Protein AF-A0A965VRM1-F1 (afdb_monomer)

Secondary structure (DSSP, 8-state):
----------HHHHHHHHHHHHHHHHHHHHHHHSTTTTSTHHHHHHHHHHHHHHHHHHHHHHHHTSHHHHHHHHH-HHHHHHHHHHHHHHHHHHHHHHHHHHHHHHHHHHHHHHH--TTTS--SB-TTS-B------------

Sequence (143 aa):
MTHHSTTTPSLETLEDLCTRICRTLDREHSVLRGSNGLVGQGVGDLEEIHEEKSEQIERLETLAKSPEATDEARAHPERAQHLREKIERCKQLQYRNHQVFSRIVAAQRRIITALRSSDDDISIYDRAGRTRDYGIGRLGDRA

Foldseek 3Di:
DDDPPPPDLELVVLVVLLVVLLVLLVQLQVLLPDPQCPHDPNVVSNVVSVVVNVVSVVVSVVSCPDPNHVVNCVVPVPSVVVSVVSVVSSVVSVVVSVVSVVVVVVVVVVVVVVPDDPVVPVPCADPVRDGPPPPPDDDDDDD

Mean predicted aligned error: 14.27 Å

Radius of gyration: 27.4 Å; Cα contacts (8 Å, |Δi|>4): 86; chains: 1; bounding box: 85×59×62 Å

Solvent-accessible surface area (backbone atoms only — not comparable to full-atom values): 8318 Å² total; per-residue (Å²): 138,80,85,75,83,76,77,71,70,40,67,66,58,52,47,52,48,42,54,49,49,41,51,49,44,54,50,48,39,51,39,60,71,38,99,43,19,84,43,73,69,28,41,56,57,46,51,55,49,47,53,56,46,50,57,52,50,54,50,48,54,56,47,63,69,31,70,58,31,51,51,50,33,68,76,35,54,67,61,41,48,53,46,50,53,44,50,52,49,40,51,52,45,52,51,54,40,50,53,52,52,52,51,50,55,53,48,52,52,52,50,52,62,70,67,54,54,85,69,77,61,65,65,60,39,50,102,84,70,46,71,66,77,80,71,88,71,78,90,73,96,82,131

Nearest PDB structures (foldseek):
  3lg7-assembly1_C  TM=6.137E-01  e=4.378E-01  synthetic construct
  1s94-assembly2_B  TM=4.429E-01  e=4.630E-01  Doryteuthis pealeii
  6o1q-assembly1_A  TM=5.210E-01  e=6.393E+00  Homo sapiens

Structure (mmCIF, N/CA/C/O backbone):
data_AF-A0A965VRM1-F1
#
_entry.id   AF-A0A965VRM1-F1
#
loop_
_atom_site.group_PDB
_atom_site.id
_atom_site.type_symbol
_atom_site.label_atom_id
_atom_site.label_alt_id
_atom_site.label_comp_id
_atom_site.label_asym_id
_atom_site.label_entity_id
_atom_site.label_seq_id
_atom_site.pdbx_PDB_ins_code
_atom_site.Cartn_x
_atom_site.Cartn_y
_atom_site.Cartn_z
_atom_site.occupancy
_atom_site.B_iso_or_equiv
_atom_site.auth_seq_id
_atom_site.auth_comp_id
_atom_site.auth_asym_id
_atom_site.auth_atom_id
_atom_site.pdbx_PDB_model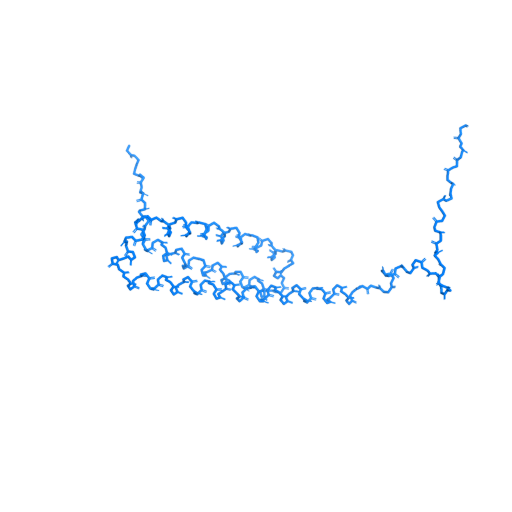_num
ATOM 1 N N . MET A 1 1 ? -36.080 16.011 3.584 1.00 34.66 1 MET A N 1
ATOM 2 C CA . MET A 1 1 ? -35.615 14.915 4.458 1.00 34.66 1 MET A CA 1
ATOM 3 C C . MET A 1 1 ? -34.581 14.118 3.683 1.00 34.66 1 MET A C 1
ATOM 5 O O . MET A 1 1 ? -34.940 13.283 2.869 1.00 34.66 1 MET A O 1
ATOM 9 N N . THR A 1 2 ? -33.307 14.469 3.829 1.00 35.53 2 THR A N 1
ATOM 10 C CA . THR A 1 2 ? -32.185 13.798 3.162 1.00 35.53 2 THR A CA 1
ATOM 11 C C . THR A 1 2 ? -31.536 12.859 4.167 1.00 35.53 2 THR A C 1
ATOM 13 O O . THR A 1 2 ? -30.916 13.316 5.123 1.00 35.53 2 THR A O 1
ATOM 16 N N . HIS A 1 3 ? -31.707 11.554 3.970 1.00 36.88 3 HIS A N 1
ATOM 17 C CA . HIS A 1 3 ? -31.005 10.528 4.733 1.00 36.88 3 HIS A CA 1
ATOM 18 C C . HIS A 1 3 ? -29.510 10.598 4.394 1.00 36.88 3 HIS A C 1
ATOM 20 O O . HIS A 1 3 ? -29.074 10.089 3.366 1.00 36.88 3 HIS A O 1
ATOM 26 N N . HIS A 1 4 ? -28.725 11.284 5.224 1.00 36.91 4 HIS A N 1
ATOM 27 C CA . HIS A 1 4 ? -27.283 11.074 5.275 1.00 36.91 4 HIS A CA 1
ATOM 28 C C . HIS A 1 4 ? -27.064 9.825 6.122 1.00 36.91 4 HIS A C 1
ATOM 30 O O . HIS A 1 4 ? -27.165 9.877 7.345 1.00 36.91 4 HIS A O 1
ATOM 36 N N . SER A 1 5 ? -26.821 8.691 5.468 1.00 36.91 5 SER A N 1
ATOM 37 C CA . SER A 1 5 ? -26.276 7.515 6.138 1.00 36.91 5 SER A CA 1
ATOM 38 C C . SER A 1 5 ? -24.857 7.853 6.585 1.00 36.91 5 SER A C 1
ATOM 40 O O . SER A 1 5 ? -23.896 7.683 5.842 1.00 36.91 5 SER A O 1
ATOM 42 N N . THR A 1 6 ? -24.733 8.396 7.791 1.00 41.97 6 THR A N 1
ATOM 43 C CA . THR A 1 6 ? -23.475 8.471 8.524 1.00 41.97 6 THR A CA 1
ATOM 44 C C . THR A 1 6 ? -23.086 7.044 8.887 1.00 41.97 6 THR A C 1
ATOM 46 O O . THR A 1 6 ? -23.532 6.514 9.902 1.00 41.97 6 THR A O 1
ATOM 49 N N . THR A 1 7 ? -22.312 6.386 8.024 1.00 48.19 7 THR A N 1
ATOM 50 C CA . THR A 1 7 ? -21.591 5.159 8.375 1.00 48.19 7 THR A CA 1
ATOM 51 C C . THR A 1 7 ? -20.709 5.483 9.573 1.00 48.19 7 THR A C 1
ATOM 53 O O . THR A 1 7 ? -19.716 6.197 9.445 1.00 48.19 7 THR A O 1
ATOM 56 N N . THR A 1 8 ? -21.116 5.020 10.750 1.00 51.12 8 THR A N 1
ATOM 57 C CA . THR A 1 8 ? -20.314 5.094 11.968 1.00 51.12 8 THR A CA 1
ATOM 58 C C . THR A 1 8 ? -18.972 4.397 11.730 1.00 51.12 8 THR A C 1
ATOM 60 O O . THR A 1 8 ? -18.956 3.317 11.128 1.00 51.12 8 THR A O 1
ATOM 63 N N . PRO A 1 9 ? -17.850 4.991 12.165 1.00 57.56 9 PRO A N 1
ATOM 64 C CA . PRO A 1 9 ? -16.531 4.385 12.046 1.00 57.56 9 PRO A CA 1
ATOM 65 C C . PRO A 1 9 ? -16.464 3.136 12.936 1.00 57.56 9 PRO A C 1
ATOM 67 O O . PRO A 1 9 ? -16.200 3.229 14.127 1.00 57.56 9 PRO A O 1
ATOM 70 N N . SER A 1 10 ? -16.761 1.971 12.363 1.00 70.31 10 SER A N 1
ATOM 71 C CA . SER A 1 10 ? -16.694 0.676 13.043 1.00 70.31 10 SER A CA 1
ATOM 72 C C . SER A 1 10 ? -15.432 -0.092 12.653 1.00 70.31 10 SER A C 1
ATOM 74 O O . SER A 1 10 ? -14.825 0.158 11.603 1.00 70.31 10 SER A O 1
ATOM 76 N N . LEU A 1 11 ? -15.058 -1.086 13.463 1.00 72.19 11 LEU A N 1
ATOM 77 C CA . LEU A 1 11 ? -13.983 -2.028 13.134 1.00 72.19 11 LEU A CA 1
ATOM 78 C C . LEU A 1 11 ? -14.194 -2.716 11.777 1.00 72.19 11 LEU A C 1
ATOM 80 O O . LEU A 1 11 ? -13.229 -3.023 11.086 1.00 72.19 11 LEU A O 1
ATOM 84 N N . GLU A 1 12 ? -15.446 -2.928 11.379 1.00 76.69 12 GLU A N 1
ATOM 85 C CA . GLU A 1 12 ? -15.806 -3.491 10.075 1.00 76.69 12 GLU A CA 1
ATOM 86 C C . GLU A 1 12 ? -15.345 -2.581 8.924 1.00 76.69 12 GLU A C 1
ATOM 88 O O . GLU A 1 12 ? -14.698 -3.042 7.986 1.00 76.69 12 GLU A O 1
ATOM 93 N N . THR A 1 13 ? -15.543 -1.266 9.054 1.00 79.12 13 THR A N 1
ATOM 94 C CA . THR A 1 13 ? -15.050 -0.277 8.082 1.00 79.12 13 THR A CA 1
ATOM 95 C C . THR A 1 13 ? -13.518 -0.283 7.986 1.00 79.12 13 THR A C 1
ATOM 97 O O . THR A 1 13 ? -12.958 -0.148 6.894 1.00 79.12 13 THR A O 1
ATOM 100 N N . LEU A 1 14 ? -12.813 -0.474 9.108 1.00 79.38 14 LEU A N 1
ATOM 101 C CA . LEU A 1 14 ? -11.347 -0.596 9.128 1.00 79.38 14 LEU A CA 1
ATOM 102 C C . LEU A 1 14 ? -10.866 -1.889 8.450 1.00 79.38 14 LEU A C 1
ATOM 104 O O . LEU A 1 14 ? -9.873 -1.884 7.717 1.00 79.38 14 LEU A O 1
ATOM 108 N N . GLU A 1 15 ? -11.571 -2.998 8.669 1.00 80.38 15 GLU A N 1
ATOM 109 C CA . GLU A 1 15 ? -11.280 -4.283 8.036 1.00 80.38 15 GLU A CA 1
ATOM 110 C C . GLU A 1 15 ? -11.480 -4.250 6.516 1.00 80.38 15 GLU A C 1
ATOM 112 O O . GLU A 1 15 ? -10.661 -4.805 5.766 1.00 80.38 15 GLU A O 1
ATOM 117 N N . ASP A 1 16 ? -12.533 -3.579 6.058 1.00 84.94 16 ASP A N 1
ATOM 118 C CA . ASP A 1 16 ? -12.809 -3.361 4.642 1.00 84.94 16 ASP A CA 1
ATOM 119 C C . ASP A 1 16 ? -11.717 -2.523 3.981 1.00 84.94 16 ASP A C 1
ATOM 121 O O . ASP A 1 16 ? -11.227 -2.877 2.904 1.00 84.94 16 ASP A O 1
ATOM 125 N N . LEU A 1 17 ? -11.272 -1.450 4.642 1.00 83.62 17 LEU A N 1
ATOM 126 C CA . LEU A 1 17 ? -10.162 -0.629 4.161 1.00 83.62 17 LEU A CA 1
ATOM 127 C C . LEU A 1 17 ? -8.862 -1.429 4.066 1.00 83.62 17 LEU A C 1
ATOM 129 O O . LEU A 1 17 ? -8.200 -1.381 3.032 1.00 83.62 17 LEU A O 1
ATOM 133 N N . CYS A 1 18 ? -8.520 -2.236 5.074 1.00 83.56 18 CYS A N 1
ATOM 134 C CA . CYS A 1 18 ? -7.328 -3.089 5.004 1.00 83.56 18 CYS A CA 1
ATOM 135 C C . CYS A 1 18 ? -7.403 -4.091 3.843 1.00 83.56 18 CYS A C 1
ATOM 137 O O . CYS A 1 18 ? -6.405 -4.360 3.171 1.00 83.56 18 CYS A O 1
ATOM 139 N N . THR A 1 19 ? -8.594 -4.629 3.578 1.00 86.88 19 THR A N 1
ATOM 140 C CA . THR A 1 19 ? -8.821 -5.550 2.460 1.00 86.88 19 THR A CA 1
ATOM 141 C C . THR A 1 19 ? -8.643 -4.849 1.112 1.00 86.88 19 THR A C 1
ATOM 143 O O . THR A 1 19 ? -8.034 -5.422 0.206 1.00 86.88 19 THR A O 1
ATOM 146 N N . ARG A 1 20 ? -9.126 -3.607 0.975 1.00 84.69 20 ARG A N 1
ATOM 147 C CA . ARG A 1 20 ? -8.916 -2.781 -0.227 1.00 84.69 20 ARG A CA 1
ATOM 148 C C . ARG A 1 20 ? -7.438 -2.467 -0.431 1.00 84.69 20 ARG A C 1
ATOM 150 O O . ARG A 1 20 ? -6.915 -2.806 -1.487 1.00 84.69 20 ARG A O 1
ATOM 157 N N . ILE A 1 21 ? -6.746 -2.003 0.611 1.00 83.06 21 ILE A N 1
ATOM 158 C CA . ILE A 1 21 ? -5.305 -1.717 0.564 1.00 83.06 21 ILE A CA 1
ATOM 159 C C . ILE A 1 21 ? -4.518 -2.962 0.131 1.00 83.06 21 ILE A C 1
ATOM 161 O O . ILE A 1 21 ? -3.656 -2.869 -0.739 1.00 83.06 21 ILE A O 1
ATOM 165 N N . CYS A 1 22 ? -4.834 -4.149 0.666 1.00 82.44 22 CYS A N 1
ATOM 166 C CA . CYS A 1 22 ? -4.197 -5.398 0.233 1.00 82.44 22 CYS A CA 1
ATOM 167 C C . CYS A 1 22 ? -4.371 -5.654 -1.274 1.00 82.44 22 CYS A C 1
ATOM 169 O O . CYS A 1 22 ? -3.406 -6.013 -1.946 1.00 82.44 22 CYS A O 1
ATOM 171 N N . ARG A 1 23 ? -5.580 -5.452 -1.815 1.00 86.75 23 ARG A N 1
ATOM 172 C CA . ARG A 1 23 ? -5.855 -5.627 -3.252 1.00 86.75 23 ARG A CA 1
ATOM 173 C C . ARG A 1 23 ? -5.089 -4.611 -4.098 1.00 86.75 23 ARG A C 1
ATOM 175 O O . ARG A 1 23 ? -4.511 -4.993 -5.113 1.00 86.75 23 ARG A O 1
ATOM 182 N N . THR A 1 24 ? -5.036 -3.354 -3.665 1.00 81.50 24 THR A N 1
ATOM 183 C CA . THR A 1 24 ? -4.277 -2.288 -4.334 1.00 81.50 24 THR A CA 1
ATOM 184 C C . THR A 1 24 ? -2.778 -2.606 -4.345 1.00 81.50 24 THR A C 1
ATOM 186 O O . THR A 1 24 ? -2.127 -2.477 -5.379 1.00 81.50 24 THR A O 1
ATOM 189 N N . LEU A 1 25 ? -2.234 -3.142 -3.247 1.00 77.69 25 LEU A N 1
ATOM 190 C CA . LEU A 1 25 ? -0.839 -3.593 -3.171 1.00 77.69 25 LEU A CA 1
ATOM 191 C C . LEU A 1 25 ? -0.540 -4.802 -4.071 1.00 77.69 25 LEU A C 1
ATOM 193 O O . LEU A 1 25 ? 0.546 -4.888 -4.648 1.00 77.69 25 LEU A O 1
ATOM 197 N N . ASP A 1 26 ? -1.474 -5.741 -4.217 1.00 84.25 26 ASP A N 1
ATOM 198 C CA . ASP A 1 26 ? -1.322 -6.856 -5.159 1.00 84.25 26 ASP A CA 1
ATOM 199 C C . ASP A 1 26 ? -1.412 -6.387 -6.628 1.00 84.25 26 ASP A C 1
ATOM 201 O O . ASP A 1 26 ? -0.669 -6.884 -7.485 1.00 84.25 26 ASP A O 1
ATOM 205 N N . ARG A 1 27 ? -2.248 -5.380 -6.924 1.00 85.19 27 ARG A N 1
ATOM 206 C CA . ARG A 1 27 ? -2.309 -4.720 -8.241 1.00 85.19 27 ARG A CA 1
ATOM 207 C C . ARG A 1 27 ? -0.991 -4.005 -8.554 1.00 85.19 27 ARG A C 1
ATOM 209 O O . ARG A 1 27 ? -0.417 -4.253 -9.612 1.00 85.19 27 ARG A O 1
ATOM 216 N N . GLU A 1 28 ? -0.455 -3.226 -7.611 1.00 81.75 28 GLU A N 1
ATOM 217 C CA . GLU A 1 28 ? 0.860 -2.566 -7.720 1.00 81.75 28 GLU A CA 1
ATOM 218 C C . GLU A 1 28 ? 1.969 -3.580 -8.032 1.00 81.75 28 GLU A C 1
ATOM 220 O O . GLU A 1 28 ? 2.788 -3.376 -8.927 1.00 81.75 28 GLU A O 1
ATOM 225 N N . HIS A 1 29 ? 1.967 -4.720 -7.331 1.00 81.81 29 HIS A N 1
ATOM 226 C CA . HIS A 1 29 ? 2.936 -5.789 -7.558 1.00 81.81 29 HIS A CA 1
ATOM 227 C C . HIS A 1 29 ? 2.874 -6.338 -8.985 1.00 81.81 29 HIS A C 1
ATOM 229 O O . HIS A 1 29 ? 3.909 -6.619 -9.591 1.00 81.81 29 HIS A O 1
ATOM 235 N N . SER A 1 30 ? 1.658 -6.507 -9.506 1.00 83.25 30 SER A N 1
ATOM 236 C CA . SER A 1 30 ? 1.410 -7.040 -10.845 1.00 83.25 30 SER A CA 1
ATOM 237 C C . SER A 1 30 ? 1.908 -6.079 -11.924 1.00 83.25 30 SER A C 1
ATOM 239 O O . SER A 1 30 ? 2.577 -6.520 -12.858 1.00 83.25 30 SER A O 1
ATOM 241 N N . VAL A 1 31 ? 1.669 -4.773 -11.751 1.00 78.94 31 VAL A N 1
ATOM 242 C CA . VAL A 1 31 ? 2.191 -3.734 -12.652 1.00 78.94 31 VAL A CA 1
ATOM 243 C C . VAL A 1 31 ? 3.720 -3.700 -12.598 1.00 78.94 31 VAL A C 1
ATOM 245 O O . VAL A 1 31 ? 4.362 -3.814 -13.638 1.00 78.94 31 VAL A O 1
ATOM 248 N N . LEU A 1 32 ? 4.324 -3.675 -11.402 1.00 78.06 32 LEU A N 1
ATOM 249 C CA . LEU A 1 32 ? 5.787 -3.685 -11.229 1.00 78.06 32 LEU A CA 1
ATOM 250 C C . LEU A 1 32 ? 6.471 -4.927 -11.826 1.00 78.06 32 LEU A C 1
ATOM 252 O O . LEU A 1 32 ? 7.605 -4.843 -12.292 1.00 78.06 32 LEU A O 1
ATOM 256 N N . ARG A 1 33 ? 5.813 -6.092 -11.792 1.00 78.62 33 ARG A N 1
ATOM 257 C CA . ARG A 1 33 ? 6.297 -7.343 -12.405 1.00 78.62 33 ARG A CA 1
ATOM 258 C C . ARG A 1 33 ? 6.116 -7.389 -13.922 1.00 78.62 33 ARG A C 1
ATOM 260 O O . ARG A 1 33 ? 6.761 -8.221 -14.561 1.00 78.62 33 ARG A O 1
ATOM 267 N N . GLY A 1 34 ? 5.230 -6.567 -14.478 1.00 77.06 34 GLY A N 1
ATOM 268 C CA . GLY A 1 34 ? 4.971 -6.503 -15.909 1.00 77.06 34 GLY A CA 1
ATOM 269 C C . GLY A 1 34 ? 6.197 -6.038 -16.695 1.00 77.06 34 GLY A C 1
ATOM 270 O O . GLY A 1 34 ? 7.043 -5.304 -16.186 1.00 77.06 34 GLY A O 1
ATOM 271 N N . SER A 1 35 ? 6.281 -6.437 -17.967 1.00 63.78 35 SER A N 1
ATOM 272 C CA . SER A 1 35 ? 7.417 -6.138 -18.856 1.00 63.78 35 SER A CA 1
ATOM 273 C C . SER A 1 35 ? 7.730 -4.639 -18.977 1.00 63.78 35 SER A C 1
ATOM 275 O O . SER A 1 35 ? 8.881 -4.283 -19.207 1.00 63.78 35 SER A O 1
ATOM 277 N N . ASN A 1 36 ? 6.726 -3.779 -18.759 1.00 62.97 36 ASN A N 1
ATOM 278 C CA . ASN A 1 36 ? 6.813 -2.317 -18.833 1.00 62.97 36 ASN A CA 1
ATOM 279 C C . ASN A 1 36 ? 6.422 -1.6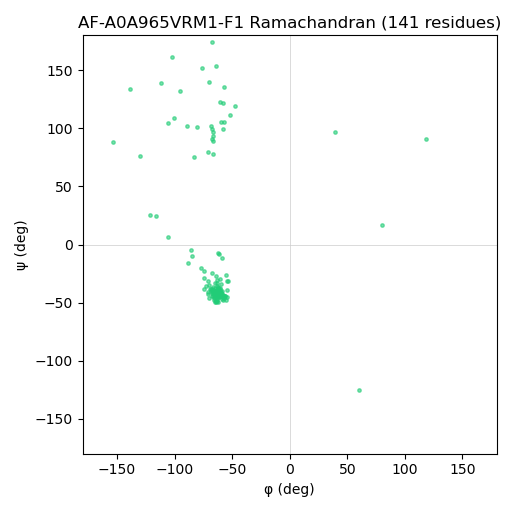25 -17.513 1.00 62.97 36 ASN A C 1
ATOM 281 O O . ASN A 1 36 ? 5.993 -0.477 -17.532 1.00 62.97 36 ASN A O 1
ATOM 285 N N . GLY A 1 37 ? 6.550 -2.293 -16.361 1.00 66.19 37 GLY A N 1
ATOM 286 C CA . GLY A 1 37 ? 6.035 -1.774 -15.086 1.00 66.19 37 GLY A CA 1
ATOM 287 C C . GLY A 1 37 ? 6.503 -0.363 -14.708 1.00 66.19 37 GLY A C 1
ATOM 288 O O . GLY A 1 37 ? 5.746 0.372 -14.098 1.00 66.19 37 GLY A O 1
ATOM 289 N N . LEU A 1 38 ? 7.717 0.041 -15.108 1.00 65.88 38 LEU A N 1
ATOM 290 C CA . LEU A 1 38 ? 8.263 1.394 -14.892 1.00 65.88 38 LEU A CA 1
ATOM 291 C C . LEU A 1 38 ? 8.523 2.163 -16.199 1.00 65.88 38 LEU A C 1
ATOM 293 O O . LEU A 1 38 ? 9.401 3.024 -16.241 1.00 65.88 38 LEU A O 1
ATOM 297 N N . VAL A 1 39 ? 7.833 1.825 -17.291 1.00 66.56 39 VAL A N 1
ATOM 298 C CA . VAL A 1 39 ? 8.015 2.487 -18.592 1.00 66.56 39 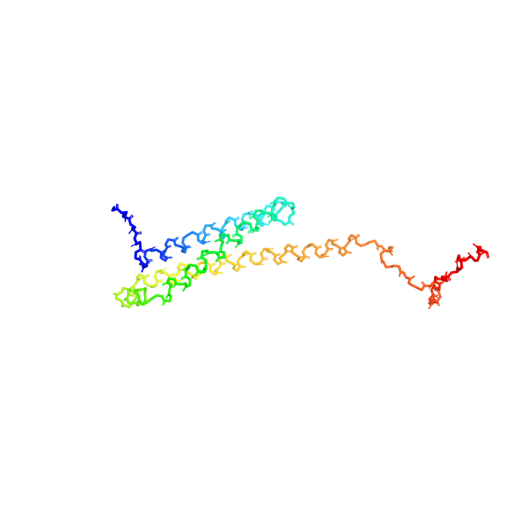VAL A CA 1
ATOM 299 C C . VAL A 1 39 ? 6.662 2.712 -19.263 1.00 66.56 39 VAL A C 1
ATOM 301 O O . VAL A 1 39 ? 5.842 1.801 -19.355 1.00 66.56 39 VAL A O 1
ATOM 304 N N . GLY A 1 40 ? 6.438 3.919 -19.784 1.00 72.75 40 GLY A N 1
ATOM 305 C CA . GLY A 1 40 ? 5.209 4.253 -20.504 1.00 72.75 40 GLY A CA 1
ATOM 306 C C . GLY A 1 40 ? 3.972 4.084 -19.620 1.00 72.75 40 GLY A C 1
ATOM 307 O O . GLY A 1 40 ? 3.914 4.637 -18.526 1.00 72.75 40 GLY A O 1
ATOM 308 N N . GLN A 1 41 ? 3.000 3.297 -20.085 1.00 72.50 41 GLN A N 1
ATOM 309 C CA . GLN A 1 41 ? 1.707 3.117 -19.417 1.00 72.50 41 GLN A CA 1
ATOM 310 C C . GLN A 1 41 ? 1.814 2.536 -17.996 1.00 72.50 41 GLN A C 1
ATOM 312 O O . GLN A 1 41 ? 1.021 2.905 -17.138 1.00 72.50 41 GLN A O 1
ATOM 317 N N . GLY A 1 42 ? 2.840 1.724 -17.706 1.00 72.88 42 GLY A N 1
ATOM 318 C CA . GLY A 1 42 ? 3.047 1.179 -16.359 1.00 72.88 42 GLY A CA 1
ATOM 319 C C . GLY A 1 42 ? 3.350 2.246 -15.301 1.00 72.88 42 GLY A C 1
ATOM 320 O O . GLY A 1 42 ? 3.000 2.058 -14.143 1.00 72.88 42 GLY A O 1
ATOM 321 N N . VAL A 1 43 ? 3.938 3.387 -15.688 1.00 74.88 43 VAL A N 1
ATOM 322 C CA . VAL A 1 43 ? 4.173 4.510 -14.761 1.00 74.88 43 VAL A CA 1
ATOM 323 C C . VAL A 1 43 ? 2.855 5.178 -14.382 1.00 74.88 43 VAL A C 1
ATOM 325 O O . VAL A 1 43 ? 2.610 5.375 -13.198 1.00 74.88 43 VAL A O 1
ATOM 328 N N . GLY A 1 44 ? 1.986 5.444 -15.362 1.00 75.94 44 GLY A N 1
ATOM 329 C CA . GLY A 1 44 ? 0.667 6.032 -15.106 1.00 75.94 44 GLY A CA 1
ATOM 330 C C . GLY A 1 44 ? -0.224 5.121 -14.257 1.00 75.94 44 GLY A C 1
ATOM 331 O O . GLY A 1 44 ? -0.845 5.582 -13.303 1.00 75.94 44 GLY A O 1
ATOM 332 N N . ASP A 1 45 ? -0.211 3.812 -14.529 1.00 78.50 45 ASP A N 1
ATOM 333 C CA . ASP A 1 45 ? -0.933 2.832 -13.710 1.00 78.50 45 ASP A CA 1
ATOM 334 C C . ASP A 1 45 ? -0.406 2.807 -12.260 1.00 78.50 45 ASP A C 1
ATOM 336 O O . ASP A 1 45 ? -1.178 2.632 -11.319 1.00 78.50 45 ASP A O 1
ATOM 340 N N . LEU A 1 46 ? 0.905 2.985 -12.050 1.00 80.50 46 LEU A N 1
ATOM 341 C CA . LEU A 1 46 ? 1.489 3.056 -10.707 1.00 80.50 46 LEU A CA 1
ATOM 342 C C . LEU A 1 46 ? 1.175 4.362 -9.981 1.00 80.50 46 LEU A C 1
ATOM 344 O O . LEU A 1 46 ? 1.001 4.323 -8.765 1.00 80.50 46 LEU A O 1
ATOM 348 N N . GLU A 1 47 ? 1.105 5.487 -10.689 1.00 82.06 47 GLU A N 1
ATOM 349 C CA . GLU A 1 47 ? 0.693 6.776 -10.122 1.00 82.06 47 GLU A CA 1
ATOM 350 C C . GLU A 1 47 ? -0.758 6.709 -9.625 1.00 82.06 47 GLU A C 1
ATOM 352 O O . GLU A 1 47 ? -1.009 7.021 -8.462 1.00 82.06 47 GLU A O 1
ATOM 357 N N . GLU A 1 48 ? -1.681 6.168 -10.430 1.00 83.94 48 GLU A N 1
ATOM 358 C CA . GLU A 1 48 ? -3.082 5.949 -10.030 1.00 83.94 48 GLU A CA 1
ATOM 359 C C . GLU A 1 48 ? -3.178 5.041 -8.789 1.00 83.94 48 GLU A C 1
ATOM 361 O O . GLU A 1 48 ? -3.852 5.354 -7.806 1.00 83.94 48 GLU A O 1
ATOM 366 N N . ILE A 1 49 ? -2.448 3.921 -8.797 1.00 84.31 49 ILE A N 1
ATOM 367 C CA . ILE A 1 49 ? -2.399 2.983 -7.668 1.00 84.31 49 ILE A C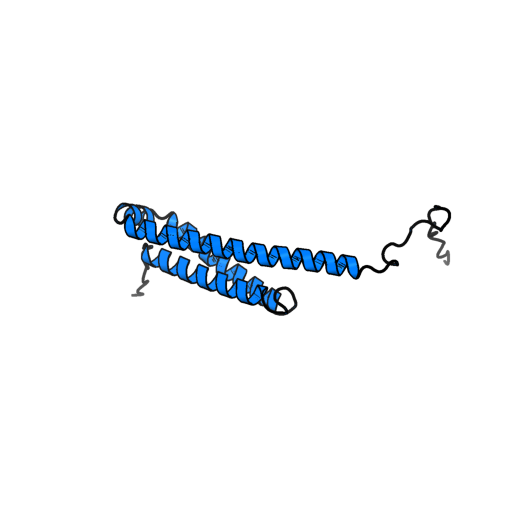A 1
ATOM 368 C C . ILE A 1 49 ? -1.792 3.642 -6.416 1.00 84.31 49 ILE A C 1
ATOM 370 O O . ILE A 1 49 ? -2.177 3.310 -5.291 1.00 84.31 49 ILE A O 1
ATOM 374 N N . HIS A 1 50 ? -0.837 4.561 -6.580 1.00 81.25 50 HIS A N 1
ATOM 375 C CA . HIS A 1 50 ? -0.216 5.281 -5.473 1.00 81.25 50 HIS A CA 1
ATOM 376 C C . HIS A 1 50 ? -1.173 6.288 -4.833 1.00 81.25 50 HIS A C 1
ATOM 378 O O . HI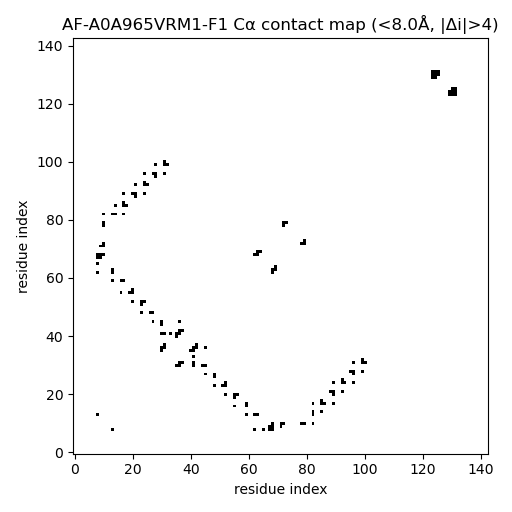S A 1 50 ? -1.244 6.352 -3.602 1.00 81.25 50 HIS A O 1
ATOM 384 N N . GLU A 1 51 ? -1.923 7.034 -5.642 1.00 83.12 51 GLU A N 1
ATOM 385 C CA . GLU A 1 51 ? -2.955 7.960 -5.170 1.00 83.12 51 GLU A CA 1
ATOM 386 C C . GLU A 1 51 ? -4.064 7.210 -4.423 1.00 83.12 51 GLU A C 1
ATOM 388 O O . GLU A 1 51 ? -4.352 7.534 -3.268 1.00 83.12 51 GLU A O 1
ATOM 393 N N . GLU A 1 52 ? -4.593 6.129 -5.013 1.00 84.31 52 GLU A N 1
ATOM 394 C CA . GLU A 1 52 ? -5.624 5.286 -4.391 1.00 84.31 52 GLU A CA 1
ATOM 395 C C . GLU A 1 52 ? -5.147 4.718 -3.042 1.00 84.31 52 GLU A C 1
ATOM 397 O O . GLU A 1 52 ? -5.863 4.758 -2.036 1.00 84.31 52 GLU A O 1
ATOM 402 N N . LYS A 1 53 ? -3.909 4.211 -2.994 1.00 83.75 53 LYS A N 1
ATOM 403 C CA . LYS A 1 53 ? -3.308 3.680 -1.764 1.00 83.75 53 LYS A CA 1
ATOM 404 C C . LYS A 1 53 ? -3.137 4.765 -0.699 1.00 83.75 53 LYS A C 1
ATOM 406 O O . LYS A 1 53 ? -3.383 4.496 0.476 1.00 83.75 53 LYS A O 1
ATOM 411 N N . SER A 1 54 ? -2.719 5.968 -1.088 1.00 82.69 54 SER A N 1
ATOM 412 C CA . SER A 1 54 ? -2.476 7.076 -0.157 1.00 82.69 54 SER A CA 1
ATOM 413 C C . SER A 1 54 ? -3.774 7.569 0.482 1.00 82.69 54 SER A C 1
ATOM 415 O O . SER A 1 54 ? -3.837 7.688 1.706 1.00 82.69 54 SER A O 1
ATOM 417 N N . GLU A 1 55 ? -4.839 7.734 -0.309 1.00 86.12 55 GLU A N 1
ATOM 418 C CA . GLU A 1 55 ? -6.171 8.107 0.192 1.00 86.12 55 GLU A CA 1
ATOM 419 C C . GLU A 1 55 ? -6.719 7.060 1.179 1.00 86.12 55 GLU A C 1
ATOM 421 O O . GLU A 1 55 ? -7.279 7.390 2.230 1.00 86.12 55 GLU A O 1
ATOM 426 N N . GLN A 1 56 ? -6.548 5.770 0.869 1.00 82.31 56 GLN A N 1
ATOM 427 C 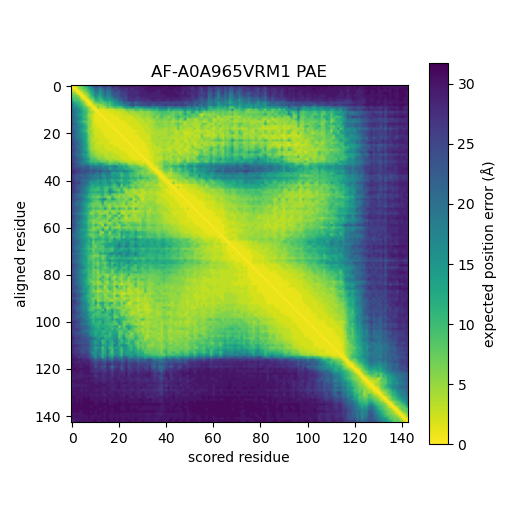CA . GLN A 1 56 ? -7.013 4.687 1.737 1.00 82.31 56 GLN A CA 1
ATOM 428 C C . GLN A 1 56 ? -6.235 4.617 3.058 1.00 82.31 56 GLN A C 1
ATOM 430 O O . GLN A 1 56 ? -6.844 4.369 4.102 1.00 82.31 56 GLN A O 1
ATOM 435 N N . ILE A 1 57 ? -4.919 4.855 3.037 1.00 83.31 57 ILE A N 1
ATOM 436 C CA . ILE A 1 57 ? -4.087 4.906 4.248 1.00 83.31 57 ILE A CA 1
ATOM 437 C C . ILE A 1 57 ? -4.475 6.104 5.119 1.00 83.31 57 ILE A C 1
ATOM 439 O O . ILE A 1 57 ? -4.659 5.940 6.323 1.00 83.31 57 ILE A O 1
ATOM 443 N N . GLU A 1 58 ? -4.672 7.283 4.531 1.00 86.44 58 GLU A N 1
ATOM 444 C CA . GLU A 1 58 ? -5.071 8.484 5.274 1.00 86.44 58 GLU A CA 1
ATOM 445 C C . GLU A 1 58 ? -6.438 8.308 5.961 1.00 86.44 58 GLU A C 1
ATOM 447 O O . GLU A 1 58 ? -6.619 8.644 7.140 1.00 86.44 58 GLU A O 1
ATOM 452 N N . ARG A 1 59 ? -7.398 7.692 5.259 1.00 84.19 59 ARG A N 1
ATOM 453 C CA . ARG A 1 59 ? -8.686 7.303 5.853 1.00 84.19 59 ARG A CA 1
ATOM 454 C C . ARG A 1 59 ? -8.518 6.287 6.977 1.00 84.19 59 ARG A C 1
ATOM 456 O O . ARG A 1 59 ? -9.141 6.450 8.025 1.00 84.19 59 ARG A O 1
ATOM 463 N N . LEU A 1 60 ? -7.685 5.262 6.784 1.00 83.75 60 LEU A N 1
ATOM 464 C CA . LEU A 1 60 ? -7.415 4.249 7.807 1.00 83.75 60 LEU A CA 1
ATOM 465 C C . LEU A 1 60 ? -6.832 4.887 9.074 1.00 83.75 60 LEU A C 1
ATOM 467 O O . LEU A 1 60 ? -7.283 4.578 10.174 1.00 83.75 60 LEU A O 1
ATOM 471 N N . GLU A 1 61 ? -5.879 5.809 8.931 1.00 86.50 61 GLU A N 1
ATOM 472 C CA . GLU A 1 61 ? -5.289 6.524 10.064 1.00 86.50 61 GLU A CA 1
ATOM 473 C C . GLU A 1 61 ? -6.303 7.389 10.810 1.00 86.50 61 GLU A C 1
ATOM 475 O O . GLU A 1 61 ? -6.297 7.417 12.042 1.00 86.50 61 GLU A O 1
ATOM 480 N N . THR A 1 62 ? -7.168 8.094 10.080 1.00 86.25 62 THR A N 1
ATOM 481 C CA . THR A 1 62 ? -8.193 8.961 10.673 1.00 86.25 62 THR A CA 1
ATOM 482 C C . THR A 1 62 ? -9.208 8.138 11.464 1.00 86.25 62 THR A C 1
ATOM 484 O O . THR A 1 62 ? -9.526 8.468 12.605 1.00 86.25 62 THR A O 1
ATOM 487 N N . LEU A 1 63 ? -9.670 7.024 10.893 1.00 82.25 63 LEU A N 1
ATOM 488 C CA . LEU A 1 63 ? -10.636 6.132 11.531 1.00 82.25 63 LEU A CA 1
ATOM 489 C C . LEU A 1 63 ? -10.028 5.388 12.728 1.00 82.25 63 LEU A C 1
ATOM 491 O O . LEU A 1 63 ? -10.683 5.258 13.758 1.00 82.25 63 LEU A O 1
ATOM 495 N N . ALA A 1 64 ? -8.767 4.956 12.643 1.00 82.56 64 ALA A N 1
ATOM 496 C CA . ALA A 1 64 ? -8.084 4.269 13.741 1.00 82.56 64 ALA A CA 1
ATOM 497 C C . ALA A 1 64 ? -7.828 5.172 14.963 1.00 82.56 64 ALA A C 1
ATOM 499 O O . ALA A 1 64 ? -7.685 4.669 16.076 1.00 82.56 64 ALA A O 1
ATOM 500 N N . LYS A 1 65 ? -7.767 6.495 14.765 1.00 85.69 65 LYS A N 1
ATOM 501 C CA . LYS A 1 65 ? -7.625 7.495 15.837 1.00 85.69 65 LYS A CA 1
ATOM 502 C C . LYS A 1 65 ? -8.969 7.906 16.455 1.00 85.69 65 LYS A C 1
ATOM 504 O O . LYS A 1 65 ? -8.969 8.684 17.407 1.00 85.69 65 LYS A O 1
ATOM 509 N N . SER A 1 66 ? -10.096 7.423 15.924 1.00 86.56 66 SER A N 1
ATOM 510 C CA . SER A 1 66 ? -11.421 7.763 16.450 1.00 86.56 66 SER A CA 1
ATOM 511 C C . SER A 1 66 ? -11.669 7.114 17.823 1.00 86.56 66 SER A C 1
ATOM 513 O O . SER A 1 66 ? -11.289 5.953 18.022 1.00 86.56 66 SER A O 1
ATOM 515 N N . PRO A 1 67 ? -12.309 7.829 18.772 1.00 83.12 67 PRO A N 1
ATOM 516 C CA . PRO A 1 67 ? -12.682 7.278 20.073 1.00 83.12 67 PRO A CA 1
ATOM 517 C C . PRO A 1 67 ? -13.520 6.003 19.945 1.00 83.12 67 PRO A C 1
ATOM 519 O O . PRO A 1 67 ? -13.276 5.035 20.667 1.00 83.12 67 PRO A O 1
ATOM 522 N N . GLU A 1 68 ? -14.435 5.965 18.969 1.00 82.62 68 GLU A N 1
ATOM 523 C CA . GLU A 1 68 ? -15.298 4.813 18.715 1.00 82.62 68 GLU A CA 1
ATOM 524 C C . GLU A 1 68 ? -14.495 3.563 18.333 1.00 82.62 68 GLU A C 1
ATOM 526 O O . GLU A 1 68 ? -14.734 2.489 18.886 1.00 82.62 68 GLU A O 1
ATOM 531 N N . ALA A 1 69 ? -13.489 3.696 17.460 1.00 78.44 69 ALA A N 1
ATOM 532 C CA . ALA A 1 69 ? -12.627 2.577 17.086 1.00 78.44 69 ALA A CA 1
ATOM 533 C C . ALA A 1 69 ? -11.789 2.071 18.271 1.00 78.44 69 ALA A C 1
ATOM 535 O O . ALA A 1 69 ? -11.592 0.862 18.421 1.00 78.44 69 ALA A O 1
ATOM 536 N N . THR A 1 70 ? -11.303 2.968 19.136 1.00 82.94 70 THR A N 1
ATOM 537 C CA . THR A 1 70 ? -10.566 2.571 20.347 1.00 82.94 70 THR A CA 1
ATOM 538 C C . THR A 1 70 ? -11.447 1.883 21.384 1.00 82.94 70 THR A C 1
ATOM 540 O O . THR A 1 70 ? -11.005 0.910 22.004 1.00 82.94 70 THR A O 1
ATOM 543 N N . ASP A 1 71 ? -12.683 2.345 21.559 1.00 86.38 71 ASP A N 1
ATOM 544 C CA . ASP A 1 71 ? -13.633 1.749 22.494 1.00 86.38 71 ASP A CA 1
ATOM 545 C C . ASP A 1 71 ? -14.119 0.384 21.988 1.00 86.38 71 ASP A C 1
ATOM 547 O O . ASP A 1 71 ? -14.137 -0.582 22.755 1.00 86.38 71 ASP A O 1
ATOM 551 N N . GLU A 1 72 ? -14.396 0.248 20.687 1.00 84.62 72 GLU A N 1
ATOM 552 C CA . GLU A 1 72 ? -14.763 -1.032 20.069 1.00 84.62 72 GLU A CA 1
ATOM 553 C C . GLU A 1 72 ? -13.594 -2.033 20.109 1.00 84.62 72 GLU A C 1
ATOM 555 O O . GLU A 1 72 ? -13.792 -3.208 20.423 1.00 84.62 72 GLU A O 1
ATOM 560 N N . ALA A 1 73 ? -12.353 -1.578 19.897 1.00 85.50 73 ALA A N 1
ATOM 561 C CA . ALA A 1 73 ? -11.164 -2.420 20.032 1.00 85.50 73 ALA A CA 1
ATOM 562 C C . ALA A 1 73 ? -10.931 -2.903 21.475 1.00 85.50 73 ALA A C 1
ATOM 564 O O . ALA A 1 73 ? -10.421 -4.008 21.681 1.00 85.50 73 ALA A O 1
ATOM 565 N N . ARG A 1 74 ? -11.296 -2.092 22.478 1.00 86.44 74 ARG A N 1
ATOM 566 C CA . ARG A 1 74 ? -11.227 -2.471 23.898 1.00 86.44 74 ARG A CA 1
ATOM 567 C C . ARG A 1 74 ? -12.343 -3.447 24.273 1.00 86.44 74 ARG A C 1
ATOM 569 O O . ARG A 1 74 ? -12.092 -4.373 25.039 1.00 86.44 74 ARG A O 1
ATOM 576 N N . ALA A 1 75 ? -13.544 -3.253 23.729 1.00 89.56 75 ALA A N 1
ATOM 577 C CA . ALA A 1 75 ? -14.687 -4.138 23.939 1.00 89.56 75 ALA A CA 1
ATOM 578 C C . ALA A 1 75 ? -14.523 -5.499 23.233 1.00 89.56 75 ALA A C 1
ATOM 580 O O . ALA A 1 75 ? -14.987 -6.518 23.743 1.00 89.56 75 ALA A O 1
ATOM 581 N N . HIS A 1 76 ? -13.832 -5.531 22.087 1.00 87.94 76 HIS A N 1
ATOM 582 C CA . HIS A 1 76 ? -13.656 -6.721 21.252 1.00 87.94 76 HIS A CA 1
ATOM 583 C C . HIS A 1 76 ? -12.178 -6.957 20.882 1.00 87.94 76 HIS A C 1
ATOM 585 O O . HIS A 1 76 ? -11.771 -6.732 19.735 1.00 87.94 76 HIS A O 1
ATOM 591 N N . PRO A 1 77 ? -11.355 -7.463 21.821 1.00 87.50 77 PRO A N 1
ATOM 592 C CA . PRO A 1 77 ? -9.914 -7.619 21.617 1.00 87.50 77 PRO A CA 1
ATOM 593 C C . PRO A 1 77 ? -9.550 -8.604 20.495 1.00 87.50 77 PRO A C 1
ATOM 595 O O . PRO A 1 77 ? -8.540 -8.405 19.823 1.00 87.50 77 PRO A O 1
ATOM 598 N N . GLU A 1 78 ? -10.369 -9.630 20.247 1.00 87.81 78 GLU A N 1
ATOM 599 C CA . GLU A 1 78 ? -10.150 -10.593 19.156 1.00 87.81 78 GLU A CA 1
ATOM 600 C C . GLU A 1 78 ? -10.315 -9.947 17.773 1.00 87.81 78 GLU A C 1
ATOM 602 O O . GLU A 1 78 ? -9.484 -10.147 16.889 1.00 87.81 78 GLU A O 1
ATOM 607 N N . ARG A 1 79 ? -11.335 -9.096 17.597 1.00 82.75 79 ARG A N 1
ATOM 608 C CA . ARG A 1 79 ? -11.528 -8.337 16.350 1.00 82.75 79 ARG A CA 1
ATOM 609 C C . ARG A 1 79 ? -10.403 -7.323 16.147 1.00 82.75 79 ARG A C 1
ATOM 611 O O . ARG A 1 79 ? -9.872 -7.193 15.047 1.00 82.75 79 ARG A O 1
ATOM 618 N N . ALA A 1 80 ? -9.964 -6.666 17.223 1.00 85.12 80 ALA A N 1
ATOM 619 C CA . ALA A 1 80 ? -8.798 -5.788 17.177 1.00 85.12 80 ALA A CA 1
ATOM 620 C C . ALA A 1 80 ? -7.520 -6.548 16.782 1.00 85.12 80 ALA A C 1
ATOM 622 O O . ALA A 1 80 ? -6.704 -6.032 16.018 1.00 85.12 80 ALA A O 1
ATOM 623 N N . GLN A 1 81 ? -7.346 -7.778 17.271 1.00 86.50 81 GLN A N 1
ATOM 624 C CA . GLN A 1 81 ? -6.227 -8.634 16.888 1.00 86.50 81 GLN A CA 1
ATOM 625 C C . GLN A 1 81 ? -6.287 -9.019 15.406 1.00 86.50 81 GLN A C 1
ATOM 627 O O . GLN A 1 81 ? -5.283 -8.889 14.707 1.00 86.50 81 GLN A O 1
ATOM 632 N N . HIS A 1 82 ? -7.464 -9.388 14.902 1.00 84.69 82 HIS A N 1
ATOM 633 C CA . HIS A 1 82 ? -7.658 -9.680 13.484 1.00 84.69 82 HIS A CA 1
ATOM 634 C C . HIS A 1 82 ? -7.324 -8.477 12.585 1.00 84.69 82 HIS A C 1
ATOM 636 O O . HIS A 1 82 ? -6.657 -8.611 11.555 1.00 84.69 82 HIS A O 1
ATOM 642 N N . LEU A 1 83 ? -7.714 -7.269 13.001 1.00 86.69 83 LEU A N 1
ATOM 643 C CA . LEU A 1 83 ? -7.367 -6.044 12.286 1.00 86.69 83 LEU A CA 1
ATOM 644 C C . LEU A 1 83 ? -5.848 -5.789 12.282 1.00 86.69 83 LEU A C 1
ATOM 646 O O . LEU A 1 83 ? -5.294 -5.423 11.245 1.00 86.69 83 LEU A O 1
ATOM 650 N N . ARG A 1 84 ? -5.147 -6.036 13.399 1.00 88.25 84 ARG A N 1
ATOM 651 C CA . ARG A 1 84 ? -3.673 -5.941 13.455 1.00 88.25 84 ARG A CA 1
ATOM 652 C C . ARG A 1 84 ? -2.998 -6.908 12.487 1.00 88.25 84 ARG A C 1
ATOM 654 O O . ARG A 1 84 ? -2.036 -6.523 11.828 1.00 88.25 84 ARG A O 1
ATOM 661 N N . GLU A 1 85 ? -3.506 -8.130 12.360 1.00 89.75 85 GLU A N 1
ATOM 662 C CA . GLU A 1 85 ? -2.991 -9.115 11.400 1.00 89.75 85 GLU A CA 1
ATOM 663 C C . GLU A 1 85 ? -3.173 -8.648 9.950 1.00 89.75 85 GLU A C 1
ATOM 665 O O . GLU A 1 85 ? -2.253 -8.772 9.137 1.00 89.75 85 GLU A O 1
ATOM 670 N N . LYS A 1 86 ? -4.324 -8.043 9.625 1.00 85.19 86 LYS A N 1
ATOM 671 C CA . LYS A 1 86 ? -4.560 -7.433 8.307 1.00 85.19 86 LYS A CA 1
ATOM 672 C C . LYS A 1 86 ? -3.597 -6.270 8.035 1.00 85.19 86 LYS A C 1
ATOM 674 O O . LYS A 1 86 ? -3.047 -6.188 6.938 1.00 85.19 86 LYS A O 1
ATOM 679 N N . ILE A 1 87 ? -3.335 -5.416 9.025 1.00 87.69 87 ILE A N 1
ATOM 680 C CA . ILE A 1 87 ? -2.359 -4.320 8.907 1.00 87.69 87 ILE A CA 1
ATOM 681 C C . ILE A 1 87 ? -0.939 -4.867 8.695 1.00 87.69 87 ILE A C 1
ATOM 683 O O . ILE A 1 87 ? -0.218 -4.386 7.817 1.00 87.69 87 ILE A O 1
ATOM 687 N N . GLU A 1 88 ? -0.536 -5.901 9.437 1.00 89.75 88 GLU A N 1
ATOM 688 C CA . GLU A 1 88 ? 0.783 -6.516 9.254 1.00 89.75 88 GLU A CA 1
ATOM 689 C C . GLU A 1 88 ? 0.913 -7.139 7.855 1.00 89.75 88 GLU A C 1
ATOM 691 O O . GLU A 1 88 ? 1.957 -7.012 7.211 1.00 89.75 88 GLU A O 1
ATOM 696 N N . ARG A 1 89 ? -0.165 -7.719 7.314 1.00 86.06 89 ARG A N 1
ATOM 697 C CA . ARG A 1 89 ? -0.203 -8.179 5.920 1.00 86.06 89 ARG A CA 1
ATOM 698 C C . ARG A 1 89 ? -0.011 -7.031 4.924 1.00 86.06 89 ARG A C 1
ATOM 700 O O . ARG A 1 89 ? 0.789 -7.179 3.998 1.00 86.06 89 ARG A O 1
ATOM 707 N N . CYS A 1 90 ? -0.678 -5.887 5.108 1.00 84.75 90 CYS A N 1
ATOM 708 C CA . CYS A 1 90 ? -0.465 -4.701 4.265 1.00 84.75 90 CYS A CA 1
ATOM 709 C C . CYS A 1 90 ? 1.012 -4.276 4.265 1.00 84.75 90 CYS A C 1
ATOM 711 O O . CYS A 1 90 ? 1.601 -4.037 3.210 1.00 84.75 90 CYS A O 1
ATOM 713 N N . LYS A 1 91 ? 1.650 -4.254 5.438 1.00 86.50 91 LYS A N 1
ATOM 714 C CA . LYS A 1 91 ? 3.071 -3.914 5.585 1.00 86.50 91 LYS A CA 1
ATOM 715 C C . LYS A 1 91 ? 3.992 -4.903 4.861 1.00 86.50 91 LYS A C 1
ATOM 717 O O . LYS A 1 91 ? 4.933 -4.481 4.188 1.00 86.50 91 LYS A O 1
ATOM 722 N N . GLN A 1 92 ? 3.718 -6.204 4.948 1.00 85.69 92 GLN A N 1
ATOM 723 C CA . GLN A 1 92 ? 4.482 -7.227 4.223 1.00 85.69 92 GLN A CA 1
ATOM 724 C C . GLN A 1 92 ? 4.365 -7.062 2.701 1.00 85.69 92 GLN A C 1
ATOM 726 O O . GLN A 1 92 ? 5.368 -7.155 1.988 1.00 85.69 92 GLN A O 1
ATOM 731 N N . LEU A 1 93 ? 3.161 -6.776 2.197 1.00 79.00 93 LEU A N 1
ATOM 732 C CA . LEU A 1 93 ? 2.919 -6.527 0.774 1.00 79.00 93 LEU A CA 1
ATOM 733 C C . LEU A 1 93 ? 3.635 -5.255 0.287 1.00 79.00 93 LEU A C 1
ATOM 735 O O . LEU A 1 93 ? 4.312 -5.293 -0.741 1.00 79.00 93 LEU A O 1
ATOM 739 N N . GLN A 1 94 ? 3.580 -4.169 1.063 1.00 84.50 94 GLN A N 1
ATOM 740 C CA . GLN A 1 94 ? 4.313 -2.928 0.782 1.00 84.50 94 GLN A CA 1
ATOM 741 C C . GLN A 1 94 ? 5.828 -3.179 0.715 1.00 84.50 94 GLN A C 1
ATOM 743 O O . GLN A 1 94 ? 6.502 -2.728 -0.214 1.00 84.50 94 GLN A O 1
ATOM 748 N N . TYR A 1 95 ? 6.372 -3.948 1.662 1.00 84.69 95 TYR A N 1
ATOM 749 C CA . TYR A 1 95 ? 7.788 -4.311 1.668 1.00 84.69 95 TYR A CA 1
ATOM 750 C C . TYR A 1 95 ? 8.177 -5.130 0.428 1.00 84.69 95 TYR A C 1
ATOM 752 O O . TYR A 1 95 ? 9.183 -4.838 -0.223 1.00 84.69 95 TYR A O 1
ATOM 760 N N . ARG A 1 96 ? 7.349 -6.109 0.040 1.00 83.88 96 ARG A N 1
ATOM 761 C CA . ARG A 1 96 ? 7.542 -6.899 -1.186 1.00 83.88 96 ARG A CA 1
ATOM 762 C C . ARG A 1 96 ? 7.579 -6.010 -2.433 1.00 83.88 96 ARG A C 1
ATOM 764 O O . ARG A 1 96 ? 8.444 -6.200 -3.288 1.00 83.88 96 ARG A O 1
ATOM 771 N N . ASN A 1 97 ? 6.678 -5.035 -2.538 1.00 82.44 97 ASN A N 1
ATOM 772 C CA . ASN A 1 97 ? 6.637 -4.105 -3.671 1.00 82.44 97 ASN A CA 1
ATOM 773 C C . ASN A 1 97 ? 7.884 -3.216 -3.708 1.00 82.44 97 ASN A C 1
ATOM 775 O O . ASN A 1 97 ? 8.521 -3.088 -4.755 1.00 82.44 97 ASN A O 1
ATOM 779 N N . HIS A 1 98 ? 8.316 -2.711 -2.550 1.00 85.75 98 HIS A N 1
ATOM 780 C CA . HIS A 1 98 ? 9.543 -1.925 -2.431 1.00 85.75 98 HIS A CA 1
ATOM 781 C C . HIS A 1 98 ? 10.800 -2.707 -2.855 1.00 85.75 98 HIS A C 1
ATOM 783 O O . HIS A 1 98 ? 11.683 -2.158 -3.520 1.00 85.75 98 HIS A O 1
ATOM 789 N N . GLN A 1 99 ? 10.882 -4.003 -2.528 1.00 83.75 99 GLN A N 1
ATOM 790 C CA . GLN A 1 99 ? 11.977 -4.863 -2.988 1.00 83.75 99 GLN A CA 1
ATOM 791 C C . GLN A 1 99 ? 12.011 -4.994 -4.517 1.00 83.75 99 GLN A C 1
ATOM 793 O O . GLN A 1 99 ? 13.093 -4.953 -5.108 1.00 83.75 99 GLN A O 1
ATOM 798 N N . VAL A 1 100 ? 10.852 -5.154 -5.167 1.00 77.12 100 VAL A N 1
ATOM 799 C CA . VAL A 1 100 ? 10.769 -5.227 -6.636 1.00 77.12 100 VAL A CA 1
ATOM 800 C C . VAL A 1 100 ? 11.190 -3.900 -7.255 1.00 77.12 100 VAL A C 1
ATOM 802 O O . VAL A 1 100 ? 12.078 -3.893 -8.105 1.00 77.12 100 VAL A O 1
ATOM 805 N N . PHE A 1 101 ? 10.643 -2.786 -6.768 1.00 80.81 101 PHE A N 1
ATOM 806 C CA . PHE A 1 101 ? 11.004 -1.450 -7.236 1.00 80.81 101 PHE A CA 1
ATOM 807 C C . PHE A 1 101 ? 12.5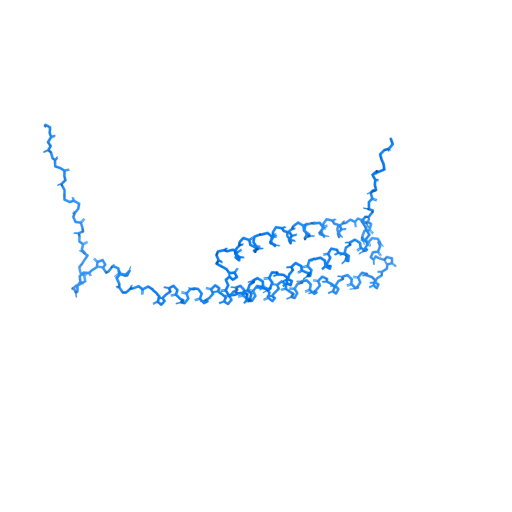17 -1.195 -7.130 1.00 80.81 101 PHE A C 1
ATOM 809 O O . PHE A 1 101 ? 13.164 -0.827 -8.110 1.00 80.81 101 PHE A O 1
ATOM 816 N N . SER A 1 102 ? 13.115 -1.507 -5.976 1.00 81.62 102 SER A N 1
ATOM 817 C CA . SER A 1 102 ? 14.558 -1.358 -5.743 1.00 81.62 102 SER A CA 1
ATOM 818 C C . SER A 1 102 ? 15.408 -2.168 -6.728 1.00 81.62 102 SER A C 1
ATOM 820 O O . SER A 1 102 ? 16.434 -1.688 -7.215 1.00 81.62 102 SER A O 1
ATOM 822 N N . ARG A 1 103 ? 14.983 -3.395 -7.065 1.00 80.12 103 ARG A N 1
ATOM 823 C CA . ARG A 1 103 ? 15.667 -4.237 -8.062 1.00 80.12 103 ARG A CA 1
ATOM 824 C C . ARG A 1 103 ? 15.587 -3.642 -9.464 1.00 80.12 103 ARG A C 1
ATOM 826 O O . ARG A 1 103 ? 16.592 -3.682 -10.175 1.00 80.12 103 ARG A O 1
ATOM 833 N N . ILE A 1 104 ? 14.435 -3.090 -9.848 1.00 78.12 104 ILE A N 1
ATOM 834 C CA . ILE A 1 104 ? 14.256 -2.459 -11.161 1.00 78.12 104 ILE A CA 1
ATOM 835 C C . ILE A 1 104 ? 15.134 -1.210 -11.265 1.00 78.12 104 ILE A C 1
ATOM 837 O O . ILE A 1 104 ? 15.900 -1.100 -12.218 1.00 78.12 104 ILE A O 1
ATOM 841 N N . VAL A 1 105 ? 15.129 -0.331 -10.258 1.00 82.56 105 VAL A N 1
ATOM 842 C CA . VAL A 1 105 ? 15.993 0.865 -10.230 1.00 82.56 105 VAL A CA 1
ATOM 843 C C . VAL A 1 105 ? 17.475 0.485 -10.316 1.00 82.56 105 VAL A C 1
ATOM 845 O O . VAL A 1 105 ? 18.238 1.093 -11.068 1.00 82.56 105 VAL A O 1
ATOM 848 N N . ALA A 1 106 ? 17.904 -0.555 -9.594 1.00 78.38 106 ALA A N 1
ATOM 849 C CA . ALA A 1 106 ? 19.276 -1.051 -9.685 1.00 78.38 106 ALA A CA 1
ATOM 850 C C . ALA A 1 106 ? 19.614 -1.586 -11.089 1.00 78.38 106 ALA A C 1
ATOM 852 O O . ALA A 1 106 ? 20.718 -1.357 -11.584 1.00 78.38 106 ALA A O 1
ATOM 853 N N . ALA A 1 107 ? 18.679 -2.283 -11.744 1.00 73.88 107 ALA A N 1
ATOM 854 C CA . ALA A 1 107 ? 18.848 -2.749 -13.117 1.00 73.88 107 ALA A CA 1
ATOM 855 C C . ALA A 1 107 ? 18.923 -1.581 -14.111 1.00 73.88 107 ALA A C 1
ATOM 857 O O . ALA A 1 107 ? 19.845 -1.551 -14.921 1.00 73.88 107 ALA A O 1
ATOM 858 N N . GLN A 1 108 ? 18.035 -0.591 -13.997 1.00 79.31 108 GLN A N 1
ATOM 859 C CA . GLN A 1 108 ? 18.045 0.622 -14.818 1.00 79.31 108 GLN A CA 1
ATOM 860 C C . GLN A 1 108 ? 19.371 1.377 -14.692 1.00 79.31 108 GLN A C 1
ATOM 862 O O . GLN A 1 108 ? 19.960 1.733 -15.707 1.00 79.31 108 GLN A O 1
ATOM 867 N N . ARG A 1 109 ? 19.905 1.550 -13.472 1.00 79.12 109 ARG A N 1
ATOM 868 C CA . ARG A 1 109 ? 21.229 2.166 -13.264 1.00 79.12 109 ARG A CA 1
ATOM 869 C C . ARG A 1 109 ? 22.336 1.405 -13.987 1.00 79.12 109 ARG A C 1
ATOM 871 O O . ARG A 1 109 ? 23.120 2.028 -14.691 1.00 79.12 109 ARG A O 1
ATOM 878 N N . ARG A 1 110 ? 22.384 0.073 -13.856 1.00 78.56 110 ARG A N 1
ATOM 879 C CA . ARG A 1 110 ? 23.381 -0.758 -14.556 1.00 78.56 110 ARG A CA 1
ATOM 880 C C . ARG A 1 110 ? 23.253 -0.654 -16.075 1.00 78.56 110 ARG A C 1
ATOM 882 O O . ARG A 1 110 ? 24.272 -0.560 -16.747 1.00 78.56 110 ARG A O 1
ATOM 889 N N . ILE A 1 111 ? 22.026 -0.657 -16.598 1.00 75.56 111 ILE A N 1
ATOM 890 C CA . ILE A 1 111 ? 21.756 -0.508 -18.033 1.00 75.56 111 ILE A CA 1
ATOM 891 C C . ILE A 1 111 ? 22.230 0.864 -18.513 1.00 75.56 111 ILE A C 1
ATOM 893 O O . ILE A 1 111 ? 22.986 0.923 -19.471 1.00 75.56 111 ILE A O 1
ATOM 897 N N . ILE A 1 112 ? 21.874 1.950 -17.819 1.00 75.88 112 ILE A N 1
ATOM 898 C CA . ILE A 1 112 ? 22.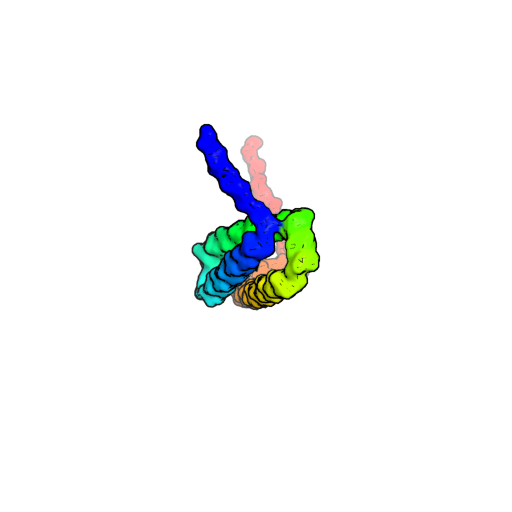349 3.302 -18.146 1.00 75.88 112 ILE A CA 1
ATOM 899 C C . ILE A 1 112 ? 23.879 3.348 -18.128 1.00 75.88 112 ILE A C 1
ATOM 901 O O . ILE A 1 112 ? 24.471 3.858 -19.067 1.00 75.88 112 ILE A O 1
ATOM 905 N N . THR A 1 113 ? 24.534 2.785 -17.108 1.00 75.94 113 THR A N 1
ATOM 906 C CA . THR A 1 113 ? 26.002 2.716 -17.051 1.00 75.94 113 THR A CA 1
ATOM 907 C C . THR A 1 113 ? 26.599 1.934 -18.222 1.00 75.94 113 THR A C 1
ATOM 909 O O . THR A 1 113 ? 27.621 2.354 -18.745 1.00 75.94 113 THR A O 1
ATOM 912 N N . ALA A 1 114 ? 25.984 0.828 -18.645 1.00 71.62 114 ALA A N 1
ATOM 913 C CA . ALA A 1 114 ? 26.458 0.026 -19.776 1.00 71.62 114 ALA A CA 1
ATOM 914 C C . ALA A 1 114 ? 26.191 0.680 -21.143 1.00 71.62 114 ALA A C 1
ATOM 916 O O . ALA A 1 114 ? 26.925 0.425 -22.091 1.00 71.62 114 ALA A O 1
ATOM 917 N N . LEU A 1 115 ? 25.136 1.495 -21.243 1.00 73.00 115 LEU A N 1
ATOM 918 C CA . LEU A 1 115 ? 24.774 2.248 -22.446 1.00 73.00 115 LEU A CA 1
ATOM 919 C C . LEU A 1 115 ? 25.521 3.580 -22.570 1.00 73.00 115 LEU A C 1
ATOM 921 O O . LEU A 1 115 ? 25.440 4.200 -23.627 1.00 73.00 115 LEU A O 1
ATOM 925 N N . ARG A 1 116 ? 26.240 4.023 -21.528 1.00 70.62 116 ARG A N 1
ATOM 926 C CA . ARG A 1 116 ? 27.159 5.159 -21.647 1.00 70.62 116 ARG A CA 1
ATOM 927 C C . ARG A 1 116 ? 28.220 4.817 -22.681 1.00 70.62 116 ARG A C 1
ATOM 929 O O . ARG A 1 116 ? 28.917 3.809 -22.562 1.00 70.62 116 ARG A O 1
ATOM 936 N N . SER A 1 117 ? 28.316 5.657 -23.698 1.00 55.72 117 SER A N 1
ATOM 937 C CA . SER A 1 117 ? 29.365 5.556 -24.700 1.00 55.72 117 SER A CA 1
ATOM 938 C C . SER A 1 117 ? 30.677 6.080 -24.108 1.00 55.72 117 SER A C 1
ATOM 940 O O . SER A 1 117 ? 30.669 6.959 -23.248 1.00 55.72 117 SER A O 1
ATOM 942 N N . SER A 1 118 ? 31.825 5.586 -24.578 1.00 52.38 118 SER A N 1
ATOM 943 C CA . SER A 1 118 ? 33.136 6.158 -24.225 1.00 52.38 118 SER A CA 1
ATOM 944 C C . SER A 1 118 ? 33.320 7.612 -24.694 1.00 52.38 118 SER A C 1
ATOM 946 O O . SER A 1 118 ? 34.333 8.216 -24.363 1.00 52.38 118 SER A O 1
ATOM 948 N N . ASP A 1 119 ? 32.373 8.151 -25.471 1.00 52.03 119 ASP A N 1
ATOM 949 C CA . ASP A 1 119 ? 32.310 9.554 -25.899 1.00 52.03 119 ASP A CA 1
ATOM 950 C C . ASP A 1 119 ? 31.544 10.453 -24.908 1.00 52.03 119 ASP A C 1
ATOM 952 O O . ASP A 1 119 ? 31.690 11.674 -24.965 1.00 52.03 119 ASP A O 1
ATOM 956 N N . ASP A 1 120 ? 30.759 9.886 -23.980 1.00 53.56 120 ASP A N 1
ATOM 957 C CA . ASP A 1 120 ? 30.067 10.668 -22.940 1.00 53.56 120 ASP A CA 1
ATOM 958 C C . ASP A 1 120 ? 31.034 11.152 -21.846 1.00 53.56 120 ASP A C 1
ATOM 960 O O . ASP A 1 120 ? 30.792 12.172 -21.198 1.00 53.56 120 ASP A O 1
ATOM 964 N N . ASP A 1 121 ? 32.169 10.466 -21.689 1.00 53.28 121 ASP A N 1
ATOM 965 C CA . ASP A 1 121 ? 33.348 11.016 -21.031 1.00 53.28 121 ASP A CA 1
ATOM 966 C C . ASP A 1 121 ? 34.113 11.848 -22.067 1.00 53.28 121 ASP A C 1
ATOM 968 O O . ASP A 1 121 ? 35.154 11.434 -22.584 1.00 53.28 121 ASP A O 1
ATOM 972 N N . ILE A 1 122 ? 33.607 13.045 -22.390 1.00 52.75 122 ILE A N 1
ATOM 973 C CA . ILE A 1 122 ? 34.426 14.045 -23.081 1.00 52.75 122 ILE A CA 1
ATOM 974 C C . ILE A 1 122 ? 35.632 14.285 -22.177 1.00 52.75 122 ILE A C 1
ATOM 976 O O . ILE A 1 122 ? 35.559 15.024 -21.193 1.00 52.75 122 ILE A O 1
ATOM 980 N N . SER A 1 123 ? 36.756 13.648 -22.502 1.00 56.06 123 SER A N 1
ATOM 981 C CA . SER A 1 123 ? 38.025 13.975 -21.883 1.00 56.06 123 SER A CA 1
ATOM 982 C C . SER A 1 123 ? 38.278 15.442 -22.195 1.00 56.06 123 SER A C 1
ATOM 984 O O . SER A 1 123 ? 38.628 15.820 -23.315 1.00 56.06 123 SER A O 1
ATOM 986 N N . ILE A 1 124 ? 38.097 16.280 -21.175 1.00 55.28 124 ILE A N 1
ATOM 987 C CA . ILE A 1 124 ? 38.453 17.703 -21.185 1.00 55.28 124 ILE A CA 1
ATOM 988 C C . ILE A 1 124 ? 39.960 17.857 -21.467 1.00 55.28 124 ILE A C 1
ATOM 990 O O . ILE A 1 124 ? 40.435 18.951 -21.752 1.00 55.28 124 ILE A O 1
ATOM 994 N N . TYR A 1 125 ? 40.710 16.754 -21.420 1.00 53.72 125 TYR A N 1
ATOM 995 C CA . TYR A 1 125 ? 42.141 16.676 -21.609 1.00 53.72 125 TYR A CA 1
ATOM 996 C C . TYR A 1 125 ? 42.514 15.938 -22.900 1.00 53.72 125 TYR A C 1
ATOM 998 O O . TYR A 1 125 ? 41.932 14.908 -23.246 1.00 53.72 125 TYR A O 1
ATOM 1006 N N . ASP A 1 126 ? 43.513 16.451 -23.617 1.00 56.56 126 ASP A N 1
ATOM 1007 C CA . ASP A 1 126 ? 44.163 15.710 -24.699 1.00 56.56 126 ASP A CA 1
ATOM 1008 C C . ASP A 1 126 ? 44.954 14.493 -24.159 1.00 56.56 126 ASP A C 1
ATOM 1010 O O . ASP A 1 126 ? 45.105 14.296 -22.953 1.00 56.56 126 ASP A O 1
ATOM 1014 N N . ARG A 1 127 ? 45.508 13.661 -25.054 1.00 54.34 127 ARG A N 1
ATOM 1015 C CA . ARG A 1 127 ? 46.308 12.467 -24.694 1.00 54.34 127 ARG A CA 1
ATOM 1016 C C . ARG A 1 127 ? 47.584 12.792 -23.888 1.00 54.34 127 ARG A C 1
ATOM 1018 O O . ARG A 1 127 ? 48.250 11.871 -23.428 1.00 54.34 127 ARG A O 1
ATOM 1025 N N . ALA A 1 128 ? 47.929 14.074 -23.739 1.00 62.19 128 ALA A N 1
ATOM 1026 C CA . ALA A 1 128 ? 49.039 14.590 -22.942 1.00 62.19 128 ALA A CA 1
ATOM 1027 C C . ALA A 1 128 ? 48.576 15.258 -21.625 1.00 62.19 128 ALA A C 1
ATOM 1029 O O . ALA A 1 128 ? 49.404 15.825 -20.914 1.00 62.19 128 ALA A O 1
ATOM 1030 N N . GLY A 1 129 ? 47.282 15.194 -21.283 1.00 55.44 129 GLY A N 1
ATOM 1031 C CA . GLY A 1 129 ? 46.736 15.725 -20.033 1.00 55.44 129 GLY A CA 1
ATOM 1032 C C . GLY A 1 129 ? 46.500 17.239 -20.026 1.00 55.44 129 GLY A C 1
ATOM 1033 O O . GLY A 1 129 ? 46.365 17.817 -18.950 1.00 55.44 129 GLY A O 1
ATOM 1034 N N . ARG A 1 130 ? 46.464 17.911 -21.185 1.00 57.41 130 ARG A N 1
ATOM 1035 C CA . ARG A 1 130 ? 46.229 19.363 -21.268 1.00 57.41 130 ARG A CA 1
ATOM 1036 C C . ARG A 1 130 ? 44.766 19.678 -21.523 1.00 57.41 130 ARG A C 1
ATOM 1038 O O . ARG A 1 130 ? 44.167 19.098 -22.426 1.00 57.41 130 ARG A O 1
ATOM 1045 N N . THR A 1 131 ? 44.211 20.605 -20.742 1.00 53.88 131 THR A N 1
ATOM 1046 C CA . THR A 1 131 ? 42.829 21.069 -20.881 1.00 53.88 131 THR A CA 1
ATOM 1047 C C . THR A 1 131 ? 42.637 21.630 -22.290 1.00 53.88 131 THR A C 1
ATOM 1049 O O . THR A 1 131 ? 43.365 22.539 -22.695 1.00 53.88 131 THR A O 1
ATOM 1052 N N . ARG A 1 132 ? 41.695 21.082 -23.063 1.00 54.16 132 ARG A N 1
ATOM 1053 C CA . ARG A 1 132 ? 41.294 21.649 -24.352 1.00 54.16 132 ARG A CA 1
ATOM 1054 C C . ARG A 1 132 ? 40.581 22.962 -24.076 1.00 54.16 132 ARG A C 1
ATOM 1056 O O . ARG A 1 132 ? 39.425 22.979 -23.665 1.00 54.16 132 ARG A O 1
ATOM 1063 N N . ASP A 1 13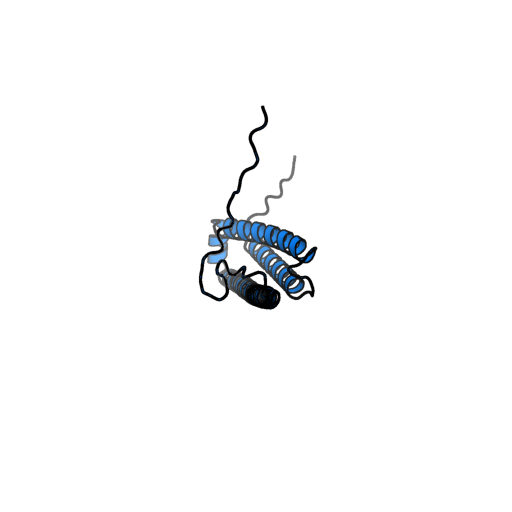3 ? 41.301 24.054 -24.281 1.00 52.94 133 ASP A N 1
ATOM 1064 C CA . ASP A 1 133 ? 40.740 25.392 -24.239 1.00 52.94 133 ASP A CA 1
ATOM 1065 C C . ASP A 1 133 ? 39.798 25.524 -25.444 1.00 52.94 133 ASP A C 1
ATOM 1067 O O . ASP A 1 133 ? 40.235 25.684 -26.589 1.00 52.94 133 ASP A O 1
ATOM 1071 N N . TYR A 1 134 ? 38.492 25.369 -25.221 1.00 51.81 134 TYR A N 1
ATOM 1072 C CA . TYR A 1 134 ? 37.494 25.784 -26.201 1.00 51.81 134 TYR A CA 1
ATOM 1073 C C . TYR A 1 134 ? 37.492 27.308 -26.190 1.00 51.81 134 TYR A C 1
ATOM 1075 O O . TYR A 1 134 ? 36.667 27.940 -25.534 1.00 51.81 134 TYR A O 1
ATOM 1083 N N . GLY A 1 135 ? 38.476 27.894 -26.873 1.00 44.62 135 GLY A N 1
ATOM 1084 C CA . GLY A 1 135 ? 38.574 29.329 -27.049 1.00 44.62 135 GLY A CA 1
ATOM 1085 C C . GLY A 1 135 ? 37.246 29.852 -27.580 1.00 44.62 135 GLY A C 1
ATOM 1086 O O . GLY A 1 135 ? 36.874 29.578 -28.721 1.00 44.62 135 GLY A O 1
ATOM 1087 N N . ILE A 1 136 ? 36.538 30.615 -26.746 1.00 46.56 136 ILE A N 1
ATOM 1088 C CA . ILE A 1 136 ? 35.450 31.499 -27.161 1.00 46.56 136 ILE A CA 1
ATOM 1089 C C . ILE A 1 136 ? 36.112 32.596 -28.006 1.00 46.56 136 ILE A C 1
ATOM 1091 O O . ILE A 1 136 ? 36.446 33.686 -27.547 1.00 46.56 136 ILE A O 1
ATOM 1095 N N . GLY A 1 137 ? 36.423 32.246 -29.251 1.00 43.19 137 GLY A N 1
ATOM 1096 C CA . GLY A 1 137 ? 37.030 33.111 -30.241 1.00 43.19 137 GLY A CA 1
ATOM 1097 C C . GLY A 1 137 ? 35.952 33.849 -31.019 1.00 43.19 137 GLY A C 1
ATOM 1098 O O . GLY A 1 137 ? 35.353 33.286 -31.923 1.00 43.19 137 GLY A O 1
ATOM 1099 N N . ARG A 1 138 ? 35.756 35.123 -30.666 1.00 50.47 138 ARG A N 1
ATOM 1100 C CA . ARG A 1 138 ? 35.411 36.241 -31.564 1.00 50.47 138 ARG A CA 1
ATOM 1101 C C . ARG A 1 138 ? 34.403 35.959 -32.700 1.00 50.47 138 ARG A C 1
ATOM 1103 O O . ARG A 1 138 ? 34.785 35.665 -33.828 1.00 50.47 138 ARG A O 1
ATOM 1110 N N . LEU A 1 139 ? 33.140 36.291 -32.445 1.00 47.16 139 LEU A N 1
ATOM 1111 C CA . LEU A 1 139 ? 32.298 37.032 -33.395 1.00 47.16 139 LEU A CA 1
ATOM 1112 C C . LEU A 1 139 ? 32.227 38.449 -32.796 1.00 47.16 139 LEU A C 1
ATOM 1114 O O . LEU A 1 139 ? 31.670 38.606 -31.721 1.00 47.16 139 LEU A O 1
ATOM 1118 N N . GLY A 1 140 ? 32.900 39.492 -33.270 1.00 40.59 140 GLY A N 1
ATOM 1119 C CA . GLY A 1 140 ? 33.129 39.906 -34.645 1.00 40.59 140 GLY A CA 1
ATOM 1120 C C . GLY A 1 140 ? 32.490 41.289 -34.777 1.00 40.59 140 GLY A C 1
ATOM 1121 O O . GLY A 1 140 ? 31.299 41.372 -35.057 1.00 40.59 140 GLY A O 1
ATOM 1122 N N . ASP A 1 141 ? 33.272 42.342 -34.514 1.00 47.69 141 ASP A N 1
ATOM 1123 C CA . ASP A 1 141 ? 32.937 43.738 -34.817 1.00 47.69 141 ASP A CA 1
ATOM 1124 C C . ASP A 1 141 ? 32.414 43.858 -36.253 1.00 47.69 141 ASP A C 1
ATOM 1126 O O . ASP A 1 141 ? 33.132 43.564 -37.213 1.00 47.69 141 ASP A O 1
ATOM 1130 N N . ARG A 1 142 ? 31.169 44.315 -36.393 1.00 44.72 142 ARG A N 1
ATOM 1131 C CA . ARG A 1 142 ? 30.638 44.950 -37.602 1.00 44.72 142 ARG A CA 1
ATOM 1132 C C . ARG A 1 142 ? 29.497 45.891 -37.209 1.00 44.72 142 ARG A C 1
ATOM 1134 O O . ARG A 1 142 ? 28.334 45.495 -37.207 1.00 44.72 142 ARG A O 1
ATOM 1141 N N . ALA A 1 143 ? 29.864 47.128 -36.894 1.00 41.28 143 ALA A N 1
ATOM 1142 C CA . ALA A 1 143 ? 29.067 48.335 -37.097 1.00 41.28 143 ALA A CA 1
ATOM 1143 C C . ALA A 1 143 ? 30.032 49.501 -37.332 1.00 41.28 143 ALA A C 1
ATOM 1145 O O . ALA A 1 143 ? 31.008 49.600 -36.555 1.00 41.28 143 ALA A O 1
#

pLDDT: mean 73.11, std 15.18, range [34.66, 89.75]